Protein AF-A0A835LFU6-F1 (afdb_monomer)

Radius of gyration: 25.29 Å; Cα contacts (8 Å, |Δi|>4): 35; chains: 1; bounding box: 42×40×72 Å

Sequence (136 aa):
MDRARIYAENSIHKRNKQMNTISKSMGSIVNSLESSLTTGNFQKMSETMDQFEKQFVNMEVQAEFMESLMTGSTLLSTPEGDVNSLMQQVADDYGLEVSVGLPQAAGHAIAVASKSNEKVDEDDLSRRLAELKARG

Nearest PDB structures (foldseek):
  6zw5-assembly1_A  TM=5.588E-01  e=9.218E+00  Nostoc punctiforme
  6zvr-assembly1_C  TM=3.240E-01  e=2.590E+00  Nostoc punctiforme
  7o40-assembly1_A  TM=3.004E-01  e=3.339E+00  Synechocystis sp. PCC 6803 substr. Kazusa
  6zw4-assembly1_E  TM=2.868E-01  e=5.207E+00  Nostoc punctiforme
  5i7d-assembly1_A  TM=2.517E-01  e=8.651E+00  Homo sapiens

pLDDT: mean 72.7, std 16.73, range [31.23, 92.0]

InterPro domains:
  IPR005024 Snf7 family [PTHR10476] (4-133)

Solvent-accessible surface area (backbone atoms only — not comparable to full-atom values): 8065 Å² total; per-residue (Å²): 117,68,70,49,52,54,50,50,52,50,54,51,50,51,48,53,55,50,50,55,53,49,54,54,52,51,54,51,47,53,53,52,38,53,53,19,61,76,68,67,35,61,67,59,33,53,56,44,47,57,50,47,52,54,52,50,56,51,47,52,57,50,46,55,53,48,48,55,53,44,53,57,52,41,45,74,63,53,43,66,69,62,52,52,53,49,50,49,52,52,19,62,76,68,70,44,82,75,66,93,63,76,78,72,95,70,87,80,95,75,94,76,80,93,75,82,92,72,86,79,53,70,67,57,56,54,50,52,51,51,52,54,64,72,73,107

Secondary structure (DSSP, 8-state):
-HHHHHHHHHHHHHHHHHHHHHHHHHHHHHHHHHHHHHTT-HHHHHHHHHHHHHHHHHHHHHHHHHHHHHHHHHHHHS-HHHHHHHHHHHHHHTT---------SS---------------HHHHHHHHHHHHH--

Mean predicted aligned error: 16.85 Å

Foldseek 3Di:
DVVLVVVLVVLVVVVVVVVVVLVVVVVVLVVQCVVCVVVVPVVSNVVSVVVVVVSVVVVVVVVVVSVVVNVVSCCVVPPPVNVVVVVVVVCVVVVNPPPVCPDDPDDDDDDDDDDDDDPDPVVNVVVVVVVVVVVD

Organism: NCBI:txid261450

Structure (mmCIF, N/CA/C/O backbone):
data_AF-A0A835LFU6-F1
#
_entry.id   AF-A0A835LFU6-F1
#
loop_
_atom_site.group_PDB
_atom_site.id
_atom_site.type_symbol
_atom_site.label_atom_id
_atom_site.label_alt_id
_atom_site.label_comp_id
_atom_site.label_asym_id
_atom_site.label_entity_id
_atom_site.label_seq_id
_atom_site.pdbx_PDB_ins_code
_atom_site.Cartn_x
_atom_site.Cartn_y
_atom_site.Cartn_z
_atom_site.occupancy
_atom_site.B_iso_or_equiv
_atom_site.auth_seq_id
_atom_site.auth_comp_id
_atom_site.auth_asym_id
_atom_site.auth_atom_id
_atom_site.pdbx_PDB_model_num
ATOM 1 N N . MET A 1 1 ? 21.695 -11.118 -21.540 1.00 59.19 1 MET A N 1
ATOM 2 C CA . MET A 1 1 ? 20.307 -11.620 -21.472 1.00 59.19 1 MET A CA 1
ATOM 3 C C . MET A 1 1 ? 19.909 -12.098 -20.070 1.00 59.19 1 MET A C 1
ATOM 5 O O . MET A 1 1 ? 18.891 -11.631 -19.579 1.00 59.19 1 MET A O 1
ATOM 9 N N . ASP A 1 2 ? 20.703 -12.911 -19.361 1.00 66.94 2 ASP A N 1
ATOM 10 C CA . ASP A 1 2 ? 20.274 -13.470 -18.054 1.00 66.94 2 ASP A CA 1
ATOM 11 C C . ASP A 1 2 ? 20.082 -12.460 -16.913 1.00 66.94 2 ASP A C 1
ATOM 13 O O . ASP A 1 2 ? 19.152 -12.594 -16.123 1.00 66.94 2 ASP A O 1
ATOM 17 N N . ARG A 1 3 ? 20.900 -11.403 -16.827 1.00 67.88 3 ARG A N 1
ATOM 18 C CA . ARG A 1 3 ? 20.785 -10.415 -15.733 1.00 67.88 3 ARG A CA 1
ATOM 19 C C . ARG A 1 3 ? 19.461 -9.640 -15.746 1.00 67.88 3 ARG A C 1
ATOM 21 O O . ARG A 1 3 ? 18.931 -9.349 -14.680 1.00 67.88 3 ARG A O 1
ATOM 28 N N . ALA A 1 4 ? 18.923 -9.336 -16.929 1.00 64.06 4 ALA A N 1
ATOM 29 C CA . ALA A 1 4 ? 17.650 -8.627 -17.073 1.00 64.06 4 ALA A CA 1
ATOM 30 C C . ALA A 1 4 ? 16.459 -9.519 -16.681 1.00 64.06 4 ALA A C 1
ATOM 32 O O . ALA A 1 4 ? 15.581 -9.077 -15.944 1.00 64.06 4 ALA A O 1
ATOM 33 N N . ARG A 1 5 ? 16.480 -10.801 -17.079 1.00 70.00 5 ARG A N 1
ATOM 34 C CA . ARG A 1 5 ? 15.475 -11.793 -16.659 1.00 70.00 5 ARG A CA 1
ATOM 35 C C . ARG A 1 5 ? 15.477 -12.013 -15.148 1.00 70.00 5 ARG A C 1
ATOM 37 O O . ARG A 1 5 ? 14.424 -11.946 -14.530 1.00 70.00 5 ARG A O 1
ATOM 44 N N . ILE A 1 6 ? 16.656 -12.173 -14.545 1.00 76.06 6 ILE A N 1
ATOM 45 C CA . ILE A 1 6 ? 16.799 -12.340 -13.090 1.00 76.06 6 ILE A CA 1
ATOM 46 C C . ILE A 1 6 ? 16.271 -11.111 -12.332 1.00 76.06 6 ILE A C 1
ATOM 48 O O . ILE A 1 6 ? 15.679 -11.249 -11.261 1.00 76.06 6 ILE A O 1
ATOM 52 N N . TYR A 1 7 ? 16.463 -9.898 -12.859 1.00 73.62 7 TYR A N 1
ATOM 53 C CA . TYR A 1 7 ? 15.942 -8.680 -12.232 1.00 73.62 7 TYR A CA 1
ATOM 54 C C . TYR A 1 7 ? 14.410 -8.593 -12.326 1.00 73.62 7 TYR A C 1
ATOM 5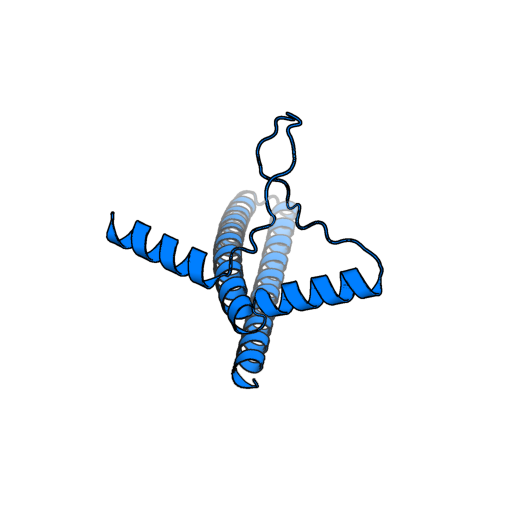6 O O . TYR A 1 7 ? 13.753 -8.282 -11.331 1.00 73.62 7 TYR A O 1
ATOM 64 N N . ALA A 1 8 ? 13.838 -8.934 -13.486 1.00 70.62 8 ALA A N 1
ATOM 65 C CA . ALA A 1 8 ? 12.390 -8.990 -13.691 1.00 70.62 8 ALA A CA 1
ATOM 66 C C . ALA A 1 8 ? 11.718 -10.056 -12.806 1.00 70.62 8 ALA A C 1
ATOM 68 O O . ALA A 1 8 ? 10.702 -9.800 -12.165 1.00 70.62 8 ALA A O 1
ATOM 69 N N . GLU A 1 9 ? 12.312 -11.240 -12.697 1.00 72.75 9 GLU A N 1
ATOM 70 C CA . GLU A 1 9 ? 11.782 -12.322 -11.866 1.00 72.75 9 GLU A CA 1
ATOM 71 C C . GLU A 1 9 ? 11.837 -11.966 -10.371 1.00 72.75 9 GLU A C 1
ATOM 73 O O . GLU A 1 9 ? 10.864 -12.155 -9.636 1.00 72.75 9 GLU A O 1
ATOM 78 N N . ASN A 1 10 ? 12.928 -11.335 -9.925 1.00 77.44 10 ASN A N 1
ATOM 79 C CA . ASN A 1 10 ? 13.044 -10.837 -8.554 1.00 77.44 10 ASN A CA 1
ATOM 80 C C . ASN A 1 10 ? 12.061 -9.700 -8.244 1.00 77.44 10 ASN A C 1
ATOM 82 O O . ASN A 1 10 ? 11.526 -9.653 -7.133 1.00 77.44 10 ASN A O 1
ATOM 86 N N . SER A 1 11 ? 11.796 -8.792 -9.189 1.00 73.62 11 SER A N 1
ATOM 87 C CA . SER A 1 11 ? 10.826 -7.709 -8.987 1.00 73.62 11 SER A CA 1
ATOM 88 C C . SER A 1 11 ? 9.391 -8.246 -8.918 1.00 73.62 11 SER A C 1
ATOM 90 O O . SER A 1 11 ? 8.619 -7.820 -8.056 1.00 73.62 11 SER A O 1
ATOM 92 N N . ILE A 1 12 ? 9.058 -9.261 -9.727 1.00 76.56 12 ILE A N 1
ATOM 93 C CA . ILE A 1 12 ? 7.787 -9.997 -9.646 1.00 76.56 12 ILE A CA 1
ATOM 94 C C . ILE A 1 12 ? 7.646 -10.725 -8.310 1.00 76.56 12 ILE A C 1
ATOM 96 O O . ILE A 1 12 ? 6.616 -10.605 -7.643 1.00 76.56 12 ILE A O 1
ATOM 100 N N . HIS A 1 13 ? 8.690 -11.425 -7.870 1.00 80.31 13 HIS A N 1
ATOM 101 C CA . HIS A 1 13 ? 8.681 -12.116 -6.582 1.00 80.31 13 HIS A CA 1
ATOM 102 C C . HIS A 1 13 ? 8.512 -11.151 -5.405 1.00 80.31 13 HIS A C 1
ATOM 104 O O . HIS A 1 13 ? 7.754 -11.421 -4.469 1.00 80.31 13 HIS A O 1
ATOM 110 N N . LYS A 1 14 ? 9.185 -9.995 -5.458 1.00 78.88 14 LYS A N 1
ATOM 111 C CA . LYS A 1 14 ? 9.070 -8.942 -4.443 1.00 78.88 14 LYS A CA 1
ATOM 112 C C . LYS A 1 14 ? 7.643 -8.390 -4.376 1.00 78.88 14 LYS A C 1
ATOM 114 O O . LYS A 1 14 ? 7.093 -8.310 -3.278 1.00 78.88 14 LYS A O 1
ATOM 119 N N . ARG A 1 15 ? 7.013 -8.122 -5.525 1.00 78.00 15 ARG A N 1
ATOM 120 C CA . ARG A 1 15 ? 5.597 -7.726 -5.607 1.00 78.00 15 ARG A CA 1
ATOM 121 C C . ARG A 1 15 ? 4.667 -8.771 -5.009 1.00 78.00 15 ARG A C 1
ATOM 123 O O . ARG A 1 15 ? 3.834 -8.423 -4.180 1.00 78.00 15 ARG A O 1
ATOM 130 N N . ASN A 1 16 ? 4.825 -10.041 -5.378 1.00 82.06 16 ASN A N 1
ATOM 131 C CA . ASN A 1 16 ? 3.967 -11.115 -4.871 1.00 82.06 16 ASN A CA 1
ATOM 132 C C . ASN A 1 16 ? 4.071 -11.253 -3.344 1.00 82.06 16 ASN A C 1
ATOM 134 O O . ASN A 1 16 ? 3.060 -11.418 -2.662 1.00 82.06 16 ASN A O 1
ATOM 138 N N . LYS A 1 17 ? 5.278 -11.128 -2.775 1.00 83.56 17 LYS A N 1
ATOM 139 C CA . LYS A 1 17 ? 5.476 -11.118 -1.314 1.00 83.56 17 LYS A CA 1
ATOM 140 C C . LYS A 1 17 ? 4.814 -9.922 -0.635 1.00 83.56 17 LYS A C 1
ATOM 142 O O . LYS A 1 17 ? 4.224 -10.080 0.436 1.00 83.56 17 LYS A O 1
ATOM 147 N N . GLN A 1 18 ? 4.919 -8.746 -1.244 1.00 80.56 18 GLN A N 1
ATOM 148 C CA . GLN A 1 18 ? 4.334 -7.520 -0.714 1.00 80.56 18 GLN A CA 1
ATOM 149 C C . GLN A 1 18 ? 2.804 -7.592 -0.747 1.00 80.56 18 GLN A C 1
ATOM 151 O O . GLN A 1 18 ? 2.173 -7.391 0.288 1.00 80.56 18 GLN A O 1
ATOM 156 N N . MET A 1 19 ? 2.224 -8.035 -1.865 1.00 84.19 19 MET A N 1
ATOM 157 C CA . MET A 1 19 ? 0.783 -8.279 -1.991 1.00 84.19 19 MET A CA 1
ATOM 158 C C . MET A 1 19 ? 0.276 -9.317 -0.990 1.00 84.19 19 MET A C 1
ATOM 160 O O . MET A 1 19 ? -0.686 -9.051 -0.280 1.00 84.19 19 MET A O 1
ATOM 164 N N . ASN A 1 20 ? 0.972 -10.445 -0.819 1.00 87.44 20 ASN A N 1
ATOM 165 C CA . ASN A 1 20 ? 0.603 -11.441 0.193 1.00 87.44 20 ASN A CA 1
ATOM 166 C C . ASN A 1 20 ? 0.615 -10.884 1.626 1.00 87.44 20 ASN A C 1
ATOM 168 O O . ASN A 1 20 ? -0.185 -11.303 2.463 1.00 87.44 20 ASN A O 1
ATOM 172 N N . THR A 1 21 ? 1.534 -9.968 1.932 1.00 86.62 21 THR A N 1
ATOM 173 C CA . THR A 1 21 ? 1.598 -9.319 3.250 1.00 86.62 21 THR A CA 1
ATOM 174 C C . THR A 1 21 ? 0.408 -8.382 3.446 1.00 86.62 21 THR A C 1
ATOM 176 O O . THR A 1 21 ? -0.244 -8.427 4.489 1.00 86.62 21 THR A O 1
ATOM 179 N N . ILE A 1 22 ? 0.069 -7.604 2.416 1.00 84.00 22 ILE A N 1
ATOM 180 C CA . ILE A 1 22 ? -1.082 -6.697 2.416 1.00 84.00 22 ILE A CA 1
ATOM 181 C C . ILE A 1 22 ? -2.391 -7.482 2.560 1.00 84.00 22 ILE A C 1
ATOM 183 O O . ILE A 1 22 ? -3.194 -7.160 3.431 1.00 84.00 22 ILE A O 1
ATOM 187 N N . SER A 1 23 ? -2.584 -8.566 1.801 1.00 87.75 23 SER A N 1
ATOM 188 C CA . SER A 1 23 ? -3.792 -9.400 1.88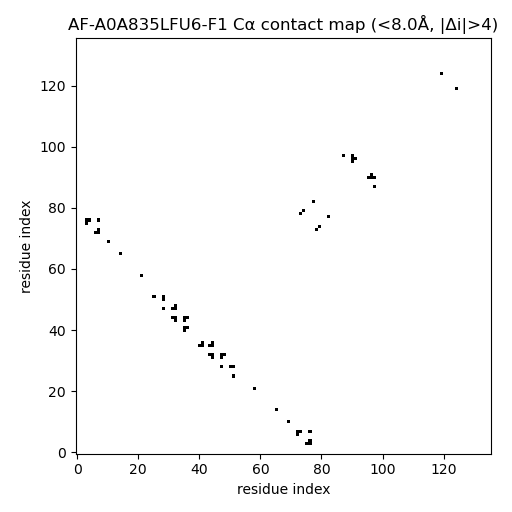8 1.00 87.75 23 SER A CA 1
ATOM 189 C C . SER A 1 23 ? -4.014 -9.972 3.290 1.00 87.75 23 SER A C 1
ATOM 191 O O . SER A 1 23 ? -5.141 -9.984 3.782 1.00 87.75 23 SER A O 1
ATOM 193 N N . LYS A 1 24 ? -2.946 -10.403 3.975 1.00 90.88 24 LYS A N 1
ATOM 194 C CA . LYS A 1 24 ? -3.034 -10.880 5.367 1.00 90.88 24 LYS A CA 1
ATOM 195 C C . LYS A 1 24 ? -3.437 -9.768 6.335 1.00 90.88 24 LYS A C 1
ATOM 197 O O . LYS A 1 24 ? -4.245 -9.995 7.237 1.00 90.88 24 LYS A O 1
ATOM 20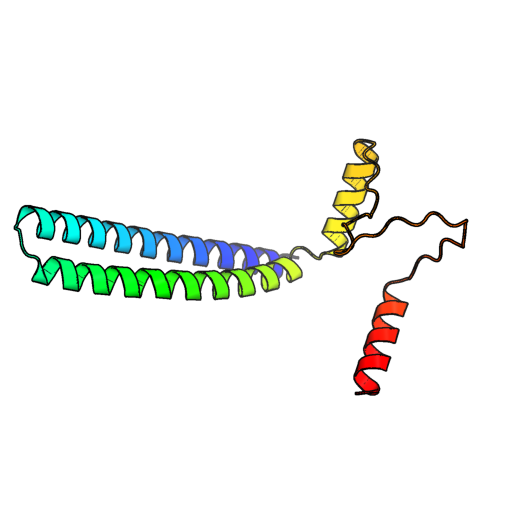2 N N . SER A 1 25 ? -2.877 -8.577 6.145 1.00 87.44 25 SER A N 1
ATOM 203 C CA . SER A 1 25 ? -3.178 -7.408 6.968 1.00 87.44 25 SER A CA 1
ATOM 204 C C . SER A 1 25 ? -4.631 -6.953 6.790 1.00 87.44 25 SER A C 1
ATOM 206 O O . SER A 1 25 ? -5.345 -6.775 7.776 1.00 87.44 25 SER A O 1
ATOM 208 N N . MET A 1 26 ? -5.115 -6.908 5.544 1.00 89.38 26 MET A N 1
ATOM 209 C CA . MET A 1 26 ? -6.522 -6.643 5.221 1.00 89.38 26 MET A CA 1
ATOM 210 C C . MET A 1 26 ? -7.463 -7.674 5.844 1.00 89.38 26 MET A C 1
ATOM 212 O O . MET A 1 26 ? -8.450 -7.294 6.468 1.00 89.38 26 MET A O 1
ATOM 216 N N . GLY A 1 27 ? -7.131 -8.967 5.766 1.00 91.81 27 GLY A N 1
ATOM 217 C CA . GLY A 1 27 ? -7.917 -10.012 6.429 1.00 91.81 27 GLY A CA 1
ATOM 218 C C . GLY A 1 27 ? -8.021 -9.804 7.944 1.00 91.81 27 GLY A C 1
ATOM 219 O O . GLY A 1 27 ? -9.081 -9.991 8.532 1.00 91.81 27 GLY A O 1
ATOM 220 N N . SER A 1 28 ? -6.941 -9.347 8.578 1.00 90.75 28 SER A N 1
ATOM 221 C CA . SER A 1 28 ? -6.914 -9.083 10.022 1.00 90.75 28 SER A CA 1
ATOM 222 C C . SER A 1 28 ? -7.765 -7.865 10.404 1.00 90.75 28 SER A C 1
ATOM 224 O O . SER A 1 28 ? -8.479 -7.907 11.405 1.00 90.75 28 SER A O 1
ATOM 226 N N . ILE A 1 29 ? -7.736 -6.806 9.589 1.00 90.69 29 ILE A N 1
ATOM 227 C CA . ILE A 1 29 ? -8.569 -5.609 9.772 1.00 90.69 29 ILE A CA 1
ATOM 228 C C . ILE A 1 29 ? -10.052 -5.948 9.630 1.00 90.69 29 ILE A C 1
ATOM 230 O O . ILE A 1 29 ? -10.843 -5.545 10.478 1.00 90.69 29 ILE A O 1
ATOM 234 N N . VAL A 1 30 ? -10.428 -6.723 8.607 1.00 91.50 30 VAL A N 1
ATOM 235 C CA . VAL A 1 30 ? -11.823 -7.143 8.389 1.00 91.50 30 VAL A CA 1
ATOM 236 C C . VAL A 1 30 ? -12.339 -7.950 9.582 1.00 91.50 30 VAL A C 1
ATOM 238 O O . VAL A 1 30 ? -13.411 -7.649 10.100 1.00 91.50 30 VAL A O 1
ATOM 241 N N . ASN A 1 31 ? -11.540 -8.887 10.097 1.00 92.00 31 ASN A N 1
ATOM 242 C CA . ASN A 1 31 ? -11.901 -9.658 11.290 1.00 92.00 31 ASN A CA 1
ATOM 243 C C . ASN A 1 31 ? -12.044 -8.767 12.544 1.00 92.00 31 ASN A C 1
ATOM 245 O O . ASN A 1 31 ? -12.954 -8.956 13.352 1.00 92.00 31 ASN A O 1
ATOM 249 N N . SER A 1 32 ? -11.160 -7.775 12.717 1.00 88.81 32 SER A N 1
ATOM 250 C CA . SER A 1 32 ? -11.239 -6.803 13.823 1.00 88.81 32 SER A CA 1
ATOM 251 C C . SER A 1 32 ? -12.490 -5.926 13.723 1.00 88.81 32 SER A C 1
ATOM 253 O O . SER A 1 32 ? -13.144 -5.630 14.730 1.00 88.81 32 SER A O 1
ATOM 255 N N . LEU A 1 33 ? -12.851 -5.540 12.500 1.00 89.75 33 LEU A N 1
ATOM 256 C CA . LEU A 1 33 ? -14.040 -4.755 12.221 1.00 89.75 33 LEU A CA 1
ATOM 257 C C . LEU A 1 33 ? -15.314 -5.551 12.524 1.00 89.75 33 LEU A C 1
ATOM 259 O O . LEU A 1 33 ? -16.190 -5.045 13.221 1.00 89.75 33 LEU A O 1
ATOM 263 N N . GLU A 1 34 ? -15.385 -6.808 12.081 1.00 90.25 34 GLU A N 1
ATOM 264 C CA . GLU A 1 34 ? -16.492 -7.727 12.369 1.00 90.25 34 GLU A CA 1
ATOM 265 C C . GLU A 1 34 ? -16.667 -7.954 13.881 1.00 90.25 34 GLU A C 1
ATOM 267 O O . GLU A 1 34 ? -17.782 -7.890 14.407 1.00 90.25 34 GLU A O 1
ATOM 272 N N . SER A 1 35 ? -15.560 -8.133 14.610 1.00 90.75 35 SER A N 1
ATOM 273 C CA . SER A 1 35 ? -15.566 -8.254 16.074 1.00 90.75 35 SER A CA 1
ATOM 274 C C . SER A 1 35 ? -16.055 -6.973 16.771 1.00 90.75 35 SER A C 1
ATOM 276 O O . SER A 1 35 ? -16.799 -7.021 17.754 1.00 90.75 35 SER A O 1
ATOM 278 N N . SER A 1 36 ? -15.676 -5.804 16.255 1.00 88.94 36 SER A N 1
ATOM 279 C CA . SER A 1 36 ? -16.109 -4.511 16.802 1.00 88.94 36 SER A CA 1
ATOM 280 C C . SER A 1 36 ? -17.595 -4.246 16.533 1.00 88.94 36 SER A C 1
ATOM 282 O O . SER A 1 36 ? -18.296 -3.759 17.419 1.00 88.94 36 SER A O 1
ATOM 284 N N . LEU A 1 37 ? -18.095 -4.639 15.356 1.00 88.81 37 LEU A N 1
ATOM 285 C CA . LEU A 1 37 ? -19.514 -4.588 14.985 1.00 88.81 37 LEU A CA 1
ATOM 286 C C . LEU A 1 37 ? -20.377 -5.491 15.869 1.00 88.81 37 LEU A C 1
ATOM 288 O O . LEU A 1 37 ? -21.396 -5.049 16.394 1.00 88.81 37 LEU A O 1
ATOM 292 N N . THR A 1 38 ? -19.956 -6.739 16.074 1.00 89.38 38 THR A N 1
ATOM 293 C CA . THR A 1 38 ? -20.694 -7.705 16.907 1.00 89.38 38 THR A CA 1
ATOM 294 C C . THR A 1 38 ? -20.738 -7.301 18.377 1.00 89.38 38 THR A C 1
ATOM 296 O O . THR A 1 38 ? -21.735 -7.546 19.053 1.00 89.38 38 THR A O 1
ATOM 299 N N . THR A 1 39 ? -19.686 -6.654 18.880 1.00 89.31 39 THR A N 1
ATOM 300 C CA . THR A 1 39 ? -19.624 -6.172 20.269 1.00 89.31 39 THR A CA 1
ATOM 301 C C . THR A 1 39 ? -20.216 -4.773 20.469 1.00 89.31 39 THR A C 1
ATOM 303 O O . THR A 1 39 ? -20.293 -4.310 21.606 1.00 89.31 39 THR A O 1
ATOM 306 N N . GLY A 1 40 ? -20.631 -4.088 19.394 1.00 88.56 40 GLY A N 1
ATOM 307 C CA . GLY A 1 40 ? -21.125 -2.708 19.450 1.00 88.56 40 GLY A CA 1
ATOM 308 C C . GLY A 1 40 ? -20.060 -1.689 19.877 1.00 88.56 40 GLY A C 1
ATOM 309 O O . GLY A 1 40 ? -20.389 -0.609 20.368 1.00 88.56 40 GLY A O 1
ATOM 310 N N . ASN A 1 41 ? -18.774 -2.022 19.735 1.00 88.44 41 ASN A N 1
ATOM 311 C CA . ASN A 1 41 ? -17.670 -1.157 20.134 1.00 88.44 41 ASN A CA 1
ATOM 312 C C . ASN A 1 41 ? -17.305 -0.185 19.002 1.00 88.44 41 ASN A C 1
ATOM 314 O O . ASN A 1 41 ? -16.364 -0.407 18.239 1.00 88.44 41 ASN A O 1
ATOM 318 N N . PHE A 1 42 ? -18.055 0.914 18.905 1.00 88.62 42 PHE A N 1
ATOM 319 C CA . PHE A 1 42 ? -17.858 1.936 17.871 1.00 88.62 42 PHE A CA 1
ATOM 320 C C . PHE A 1 42 ? -16.501 2.649 17.956 1.00 88.62 42 PHE A C 1
ATOM 322 O O . PHE A 1 42 ? -15.965 3.053 16.929 1.00 88.62 42 PHE A O 1
ATOM 329 N N . GLN A 1 43 ? -15.912 2.753 19.152 1.00 87.38 43 GLN A N 1
ATOM 330 C CA . GLN A 1 43 ? -14.577 3.331 19.335 1.00 87.38 43 GLN A CA 1
ATOM 331 C C . GLN A 1 43 ? -13.515 2.471 18.636 1.00 87.38 43 GLN A C 1
ATOM 333 O O . GLN A 1 43 ? -12.760 2.968 17.804 1.00 87.38 43 GLN A O 1
ATOM 338 N N . LYS A 1 44 ? -13.521 1.155 18.891 1.00 85.69 44 LYS A N 1
ATOM 339 C CA . LYS A 1 44 ? -12.640 0.207 18.192 1.00 85.69 44 LYS A CA 1
ATOM 340 C C . LYS A 1 44 ? -12.935 0.125 16.698 1.00 85.69 44 LYS A C 1
ATOM 342 O O . LYS A 1 44 ? -12.012 -0.079 15.912 1.00 85.69 44 LYS A O 1
ATOM 347 N N . MET A 1 45 ? -14.197 0.288 16.298 1.00 86.19 45 MET A N 1
ATOM 348 C CA . MET A 1 45 ? -14.581 0.351 14.887 1.00 86.19 45 MET A CA 1
ATOM 349 C C . MET A 1 45 ? -13.929 1.553 14.196 1.00 86.19 45 MET A C 1
ATOM 351 O O . MET A 1 45 ? -13.318 1.376 13.147 1.00 86.19 45 MET A O 1
ATOM 355 N N . SER A 1 46 ? -13.992 2.740 14.810 1.00 89.94 46 SER A N 1
ATOM 356 C CA . SER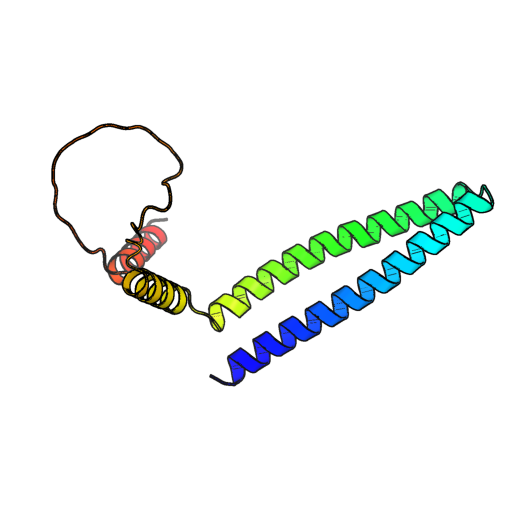 A 1 46 ? -13.333 3.952 14.310 1.00 89.94 46 SER A CA 1
ATOM 357 C C . SER A 1 46 ? -11.817 3.772 14.230 1.00 8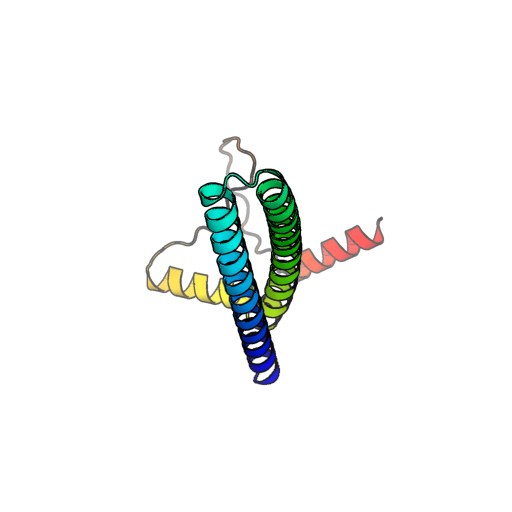9.94 46 SER A C 1
ATOM 359 O O . SER A 1 46 ? -11.227 4.021 13.189 1.00 89.94 46 SER A O 1
ATOM 361 N N . GLU A 1 47 ? -11.184 3.242 15.280 1.00 90.25 47 GLU A N 1
ATOM 362 C CA . GLU A 1 47 ? -9.736 2.981 15.288 1.00 90.25 47 GLU A CA 1
ATOM 363 C C . GLU A 1 47 ? -9.311 1.950 14.227 1.00 90.25 47 GLU A C 1
ATOM 365 O O . GLU A 1 47 ? -8.233 2.055 13.638 1.00 90.25 47 GLU A O 1
ATOM 370 N N . THR A 1 48 ? -10.149 0.939 13.977 1.00 88.62 48 THR A N 1
ATOM 371 C CA . THR A 1 48 ? -9.917 -0.071 12.932 1.00 88.62 48 THR A CA 1
ATOM 372 C C . THR A 1 48 ? -10.102 0.531 11.535 1.00 88.62 48 THR A C 1
ATOM 374 O O . THR A 1 48 ? -9.345 0.194 10.626 1.00 88.62 48 THR A O 1
ATOM 377 N N . MET A 1 49 ? -11.054 1.451 11.363 1.00 89.44 49 MET A N 1
ATOM 378 C CA . MET A 1 49 ? -11.259 2.200 10.118 1.00 89.44 49 MET A CA 1
ATOM 379 C C . MET A 1 49 ? -10.097 3.147 9.816 1.00 89.44 49 MET A C 1
ATOM 381 O O . MET A 1 49 ? -9.581 3.132 8.703 1.00 89.44 49 MET A O 1
ATOM 385 N N . ASP A 1 50 ? -9.584 3.864 10.815 1.00 91.50 50 ASP A N 1
ATOM 386 C CA . ASP A 1 50 ? -8.395 4.708 10.648 1.00 91.50 50 ASP A CA 1
ATOM 387 C C . ASP A 1 50 ? -7.167 3.879 10.226 1.00 91.50 50 ASP A C 1
ATOM 389 O O . ASP A 1 50 ? -6.307 4.332 9.464 1.00 91.50 50 ASP A O 1
ATOM 393 N N . GLN A 1 51 ? -7.050 2.644 10.728 1.00 88.44 51 GLN A N 1
ATOM 394 C CA . GLN A 1 51 ? -6.006 1.709 10.298 1.00 88.44 51 GLN A CA 1
ATOM 395 C C . GLN A 1 51 ? -6.235 1.204 8.874 1.00 88.44 51 GLN A C 1
ATOM 397 O O . GLN A 1 51 ? -5.266 1.084 8.121 1.00 88.44 51 GLN A O 1
ATOM 402 N N . PHE A 1 52 ? -7.485 0.928 8.500 1.00 87.69 52 PHE A N 1
ATOM 403 C CA . PHE A 1 52 ? -7.850 0.555 7.138 1.00 87.69 52 PHE A CA 1
ATOM 404 C C . PHE A 1 52 ? -7.460 1.650 6.142 1.00 87.69 52 PHE A C 1
ATOM 406 O O . PHE A 1 52 ? -6.736 1.360 5.193 1.00 87.69 52 PHE A O 1
ATOM 413 N N . GLU A 1 53 ? -7.835 2.906 6.400 1.00 89.44 53 GLU A N 1
ATOM 414 C CA . GLU A 1 53 ? -7.488 4.042 5.538 1.00 89.44 53 GLU A CA 1
ATOM 415 C C . GLU A 1 53 ? -5.975 4.196 5.380 1.00 89.44 53 GLU A C 1
ATOM 417 O O . GLU A 1 53 ? -5.468 4.288 4.263 1.00 89.44 53 GLU A O 1
ATOM 422 N N . LYS A 1 54 ? -5.221 4.142 6.485 1.00 89.56 54 LYS A N 1
ATOM 423 C CA . LYS A 1 54 ? -3.753 4.229 6.433 1.00 89.56 54 LYS A CA 1
ATOM 424 C C . LYS A 1 54 ? -3.137 3.119 5.592 1.00 89.56 54 LYS A C 1
ATOM 426 O O . LYS A 1 54 ? -2.193 3.376 4.847 1.00 89.56 54 LYS A O 1
ATOM 431 N N . GLN A 1 55 ? -3.625 1.888 5.726 1.00 85.31 55 GLN A N 1
ATOM 432 C CA . GLN A 1 55 ? -3.104 0.770 4.943 1.00 85.31 55 GLN A CA 1
ATOM 433 C C . GLN A 1 55 ? -3.507 0.852 3.472 1.00 85.31 55 GLN A C 1
ATOM 435 O O . GLN A 1 55 ? -2.694 0.520 2.612 1.00 85.31 55 GLN A O 1
ATOM 440 N N . PHE A 1 56 ? -4.715 1.331 3.183 1.00 83.69 56 PHE A N 1
ATOM 441 C CA . PHE A 1 56 ? -5.214 1.500 1.825 1.00 83.69 56 PHE A CA 1
ATOM 442 C C . PHE A 1 56 ? -4.456 2.602 1.072 1.00 83.69 56 PHE A C 1
ATOM 444 O O . PHE A 1 56 ? -3.904 2.343 0.008 1.00 83.69 56 PHE A O 1
ATOM 451 N N . VAL A 1 57 ? -4.295 3.784 1.673 1.00 86.69 57 VAL A N 1
ATOM 452 C CA . VAL A 1 57 ? -3.526 4.891 1.075 1.00 86.69 57 VAL A CA 1
ATOM 453 C C . VAL A 1 57 ? -2.061 4.498 0.867 1.00 86.69 57 VAL A C 1
ATOM 455 O O . VAL A 1 57 ? -1.465 4.789 -0.167 1.00 86.69 57 VAL A O 1
ATOM 458 N N . ASN A 1 58 ? -1.456 3.797 1.830 1.00 85.75 58 ASN A N 1
ATOM 459 C CA . ASN A 1 58 ? -0.079 3.327 1.680 1.00 85.75 58 ASN A CA 1
ATOM 460 C C . ASN A 1 58 ? 0.045 2.304 0.539 1.00 85.75 58 ASN A C 1
ATOM 462 O O . ASN A 1 58 ? 1.022 2.330 -0.205 1.00 85.75 58 ASN A O 1
ATOM 466 N N . MET A 1 59 ? -0.957 1.437 0.368 1.00 83.62 59 MET A N 1
ATOM 467 C CA . MET A 1 59 ? -1.006 0.492 -0.743 1.00 83.62 59 MET A CA 1
ATOM 468 C C . MET A 1 59 ? -1.094 1.205 -2.092 1.00 83.62 59 MET A C 1
ATOM 470 O O . MET A 1 59 ? -0.376 0.803 -3.000 1.00 83.62 59 MET A O 1
ATOM 474 N N . GLU A 1 60 ? -1.913 2.246 -2.229 1.00 83.25 60 GLU A N 1
ATOM 475 C CA . GLU A 1 60 ? -2.019 3.007 -3.482 1.00 83.25 60 GLU A CA 1
ATOM 476 C C . GLU A 1 60 ? -0.688 3.668 -3.849 1.00 83.25 60 GLU A C 1
ATOM 478 O O . GLU A 1 60 ? -0.172 3.454 -4.944 1.00 83.25 60 GLU A O 1
ATOM 483 N N . VAL A 1 61 ? -0.053 4.357 -2.897 1.00 85.69 61 VAL A N 1
ATOM 484 C CA . VAL A 1 61 ? 1.259 4.990 -3.120 1.00 85.69 61 VAL A CA 1
ATOM 485 C C . VAL A 1 61 ? 2.334 3.949 -3.455 1.00 85.69 61 VAL A C 1
ATOM 487 O O . VAL A 1 61 ? 3.181 4.163 -4.325 1.00 85.69 61 VAL A O 1
ATOM 490 N N . GLN A 1 62 ? 2.319 2.794 -2.782 1.00 78.12 62 GLN A N 1
ATOM 491 C CA . GLN A 1 62 ? 3.241 1.699 -3.089 1.00 78.12 62 GLN A CA 1
ATOM 492 C C . GLN A 1 62 ? 2.954 1.055 -4.447 1.00 78.12 62 GLN A C 1
ATOM 494 O O . GLN A 1 62 ? 3.902 0.639 -5.112 1.00 78.12 62 GLN A O 1
ATOM 499 N N . ALA A 1 63 ? 1.688 0.948 -4.854 1.00 79.31 63 ALA A N 1
ATOM 500 C CA . ALA A 1 63 ? 1.293 0.398 -6.142 1.00 79.31 63 ALA A CA 1
ATOM 501 C C . ALA A 1 63 ? 1.751 1.310 -7.281 1.00 79.31 63 ALA A C 1
ATOM 503 O O . ALA A 1 63 ? 2.419 0.814 -8.180 1.00 79.31 63 ALA A O 1
ATOM 504 N N . GLU A 1 64 ? 1.523 2.623 -7.189 1.00 81.00 64 GLU A N 1
ATOM 505 C CA . GLU A 1 64 ? 2.017 3.596 -8.172 1.00 81.00 64 GLU A CA 1
ATOM 506 C C . GLU A 1 64 ? 3.547 3.577 -8.280 1.00 81.00 64 GLU A C 1
ATOM 508 O O . GLU A 1 64 ? 4.112 3.522 -9.375 1.00 81.00 64 GLU A O 1
ATOM 513 N N . PHE A 1 65 ? 4.251 3.571 -7.141 1.00 74.81 65 PHE A N 1
ATOM 514 C CA . PHE A 1 65 ? 5.712 3.517 -7.147 1.00 74.81 65 PHE A CA 1
ATOM 515 C C . PHE A 1 65 ? 6.226 2.196 -7.732 1.00 74.81 65 PHE A C 1
ATOM 517 O O . PHE A 1 65 ? 7.199 2.173 -8.488 1.00 74.81 65 PHE A O 1
ATOM 524 N N . MET A 1 66 ? 5.575 1.079 -7.402 1.00 73.62 66 MET A N 1
ATOM 525 C CA . MET A 1 66 ? 5.969 -0.231 -7.905 1.00 73.62 66 MET A CA 1
ATOM 526 C C . MET A 1 66 ? 5.605 -0.421 -9.380 1.00 73.62 66 MET A C 1
ATOM 528 O O . MET A 1 66 ? 6.382 -1.058 -10.086 1.00 73.62 66 MET A O 1
ATOM 532 N N . GLU A 1 67 ? 4.500 0.152 -9.857 1.00 77.69 67 GLU A N 1
ATOM 533 C CA . GLU A 1 67 ? 4.144 0.226 -11.275 1.00 77.69 67 GLU A CA 1
ATOM 534 C C . GLU A 1 67 ? 5.198 1.028 -12.033 1.00 77.69 67 GLU A C 1
ATOM 536 O O . GLU A 1 67 ? 5.792 0.504 -12.964 1.00 77.69 67 GLU A O 1
ATOM 541 N N . SER A 1 68 ? 5.560 2.222 -11.561 1.00 76.50 68 SER A N 1
ATOM 542 C CA . SER A 1 68 ? 6.615 3.041 -12.171 1.00 76.50 68 SER A CA 1
ATOM 543 C C . SER 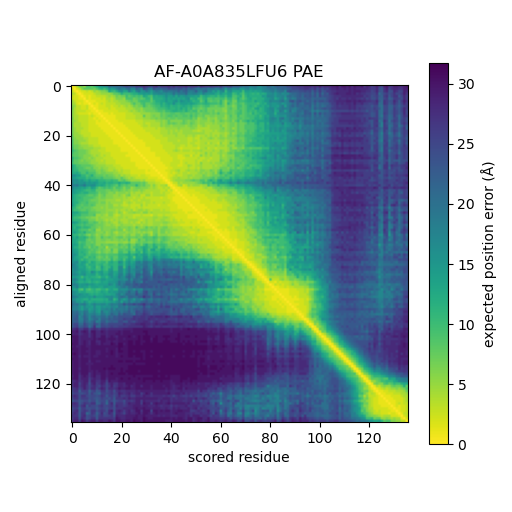A 1 68 ? 7.964 2.302 -12.265 1.00 76.50 68 SER A C 1
ATOM 545 O O . SER A 1 68 ? 8.602 2.267 -13.324 1.00 76.50 68 SER A O 1
ATOM 547 N N . LEU A 1 69 ? 8.378 1.616 -11.190 1.00 66.06 69 LEU A N 1
ATOM 548 C CA . LEU A 1 69 ? 9.593 0.791 -11.187 1.00 66.06 69 LEU A CA 1
ATOM 549 C C . LEU A 1 69 ? 9.484 -0.446 -12.088 1.00 66.06 69 LEU A C 1
ATOM 551 O O . LEU A 1 69 ? 10.475 -0.859 -12.696 1.00 66.06 69 LEU A O 1
ATOM 555 N N . MET A 1 70 ? 8.304 -1.058 -12.171 1.00 68.69 70 MET A N 1
ATOM 556 C CA . MET A 1 70 ? 8.056 -2.180 -13.068 1.00 68.69 70 MET A CA 1
ATOM 557 C C . MET A 1 70 ? 8.075 -1.757 -14.520 1.00 68.69 70 MET A C 1
ATOM 559 O O . MET A 1 70 ? 8.680 -2.471 -15.307 1.00 68.69 70 MET A O 1
ATOM 563 N N . THR A 1 71 ? 7.455 -0.639 -14.884 1.00 67.81 71 THR A N 1
ATOM 564 C CA . THR A 1 71 ? 7.464 -0.118 -16.250 1.00 67.81 71 THR A CA 1
ATOM 565 C C . THR A 1 71 ? 8.899 0.185 -16.661 1.00 67.81 71 THR A C 1
ATOM 567 O O . THR A 1 71 ? 9.344 -0.301 -17.693 1.00 67.81 71 THR A O 1
ATOM 570 N N . GLY A 1 72 ? 9.693 0.830 -15.797 1.00 65.31 72 GLY A N 1
ATOM 571 C CA . GLY A 1 72 ? 11.127 1.043 -16.037 1.00 65.31 72 GLY A CA 1
ATOM 572 C C . GLY A 1 72 ? 11.944 -0.252 -16.177 1.00 65.31 72 GLY A C 1
ATOM 573 O O . GLY A 1 72 ? 12.785 -0.372 -17.067 1.00 65.31 72 GLY A O 1
ATOM 574 N N . SER A 1 73 ? 11.692 -1.258 -15.334 1.00 61.81 73 SER A N 1
ATOM 575 C CA . SER A 1 73 ? 12.384 -2.556 -15.408 1.00 61.81 73 SER A CA 1
ATOM 576 C C . SER A 1 73 ? 11.906 -3.437 -16.572 1.00 61.81 73 SER A C 1
ATOM 578 O O . SER A 1 73 ? 12.674 -4.260 -17.079 1.00 61.81 73 SER A O 1
ATOM 580 N N . THR A 1 74 ? 10.642 -3.306 -16.970 1.00 63.28 74 THR A N 1
ATOM 581 C CA . THR A 1 74 ? 10.038 -4.018 -18.101 1.00 63.28 74 THR A CA 1
ATOM 582 C C . THR A 1 74 ? 10.536 -3.407 -19.400 1.00 63.28 74 THR A C 1
ATOM 584 O O . THR A 1 74 ? 10.985 -4.164 -20.245 1.00 63.28 74 THR A O 1
ATOM 587 N N . LEU A 1 75 ? 10.629 -2.076 -19.504 1.00 60.50 75 LEU A N 1
ATOM 588 C CA . LEU A 1 75 ? 11.270 -1.380 -20.629 1.00 60.50 75 LEU A CA 1
ATOM 589 C C . LEU A 1 75 ? 12.699 -1.880 -20.892 1.00 60.50 75 LEU A C 1
ATOM 591 O O . LEU A 1 75 ? 13.105 -2.029 -22.038 1.00 60.50 75 LEU A O 1
ATOM 595 N N . LEU A 1 76 ? 13.463 -2.188 -19.837 1.00 64.94 76 LEU A N 1
ATOM 596 C CA . LEU A 1 76 ? 14.832 -2.692 -19.983 1.00 64.94 76 LEU A CA 1
ATOM 597 C C . LEU A 1 76 ? 14.909 -4.159 -20.449 1.00 64.94 76 LEU A C 1
ATOM 599 O O . LEU A 1 76 ? 15.911 -4.568 -21.032 1.00 64.94 76 LEU A O 1
ATOM 603 N N . SER A 1 77 ? 13.898 -4.975 -20.143 1.00 63.28 77 SER A N 1
ATOM 604 C CA . SER A 1 77 ? 13.883 -6.416 -20.459 1.00 63.28 77 SER A CA 1
ATOM 605 C C . SER A 1 77 ? 13.014 -6.774 -21.664 1.00 63.28 77 SER A C 1
ATOM 607 O O . SER A 1 77 ? 13.193 -7.843 -22.241 1.00 63.28 77 SER A O 1
ATOM 609 N N . THR A 1 78 ? 12.102 -5.880 -22.032 1.00 68.50 78 THR A N 1
ATOM 610 C CA . THR A 1 78 ? 11.175 -5.951 -23.158 1.00 68.50 78 THR A CA 1
ATOM 611 C C . THR A 1 78 ? 11.183 -4.574 -23.833 1.00 68.50 78 THR A C 1
ATOM 613 O O . THR A 1 78 ? 10.341 -3.730 -23.517 1.00 68.50 78 THR A O 1
ATOM 616 N N . PRO A 1 79 ? 12.184 -4.299 -24.690 1.00 69.50 79 PRO A N 1
ATOM 617 C CA . PRO A 1 79 ? 12.273 -3.041 -25.419 1.00 69.50 79 PRO A CA 1
ATOM 618 C C . PRO A 1 79 ? 11.032 -2.814 -26.282 1.00 69.50 79 PRO A C 1
ATOM 620 O O . PRO A 1 79 ? 10.497 -3.746 -26.880 1.00 69.50 79 PRO A O 1
ATOM 623 N N . GLU A 1 80 ? 10.600 -1.563 -26.392 1.00 69.44 80 GLU A N 1
ATOM 624 C CA . GLU A 1 80 ? 9.413 -1.195 -27.172 1.00 69.44 80 GLU A CA 1
ATOM 625 C C . GLU A 1 80 ? 9.555 -1.567 -28.659 1.00 69.44 80 GLU A C 1
ATOM 627 O O . GLU A 1 80 ? 8.608 -2.061 -29.269 1.00 69.44 80 GLU A O 1
ATOM 632 N N . GLY A 1 81 ? 10.764 -1.443 -29.220 1.00 76.88 81 GLY A N 1
ATOM 633 C CA . GLY A 1 81 ? 11.067 -1.867 -30.590 1.00 76.88 81 GLY A CA 1
ATOM 634 C C . GLY A 1 81 ? 10.859 -3.368 -30.831 1.00 76.88 81 GLY A C 1
ATOM 635 O O . GLY A 1 81 ? 10.294 -3.747 -31.857 1.00 76.88 81 GLY A O 1
ATOM 636 N N . ASP A 1 82 ? 11.228 -4.217 -29.865 1.00 76.88 82 ASP A N 1
ATOM 637 C CA . ASP A 1 82 ? 11.043 -5.672 -29.963 1.00 76.88 82 ASP A CA 1
ATOM 638 C C . ASP A 1 82 ? 9.549 -6.038 -29.926 1.00 76.88 82 ASP A C 1
ATOM 640 O O . ASP A 1 82 ? 9.102 -6.931 -30.649 1.00 76.88 82 ASP A O 1
ATOM 644 N N . VAL A 1 83 ? 8.754 -5.316 -29.126 1.00 80.06 83 VAL A N 1
ATOM 645 C CA . VAL A 1 83 ? 7.291 -5.485 -29.066 1.00 80.06 83 VAL A CA 1
ATOM 646 C C . VAL A 1 83 ? 6.630 -5.012 -30.354 1.00 80.06 83 VAL A C 1
ATOM 648 O O . VAL A 1 83 ? 5.772 -5.716 -30.879 1.00 80.06 83 VAL A O 1
ATOM 651 N N . ASN A 1 84 ? 7.038 -3.859 -30.887 1.00 78.69 84 ASN A N 1
ATOM 652 C CA . ASN A 1 84 ? 6.502 -3.323 -32.137 1.00 78.69 84 ASN A CA 1
ATOM 653 C C . ASN A 1 84 ? 6.816 -4.237 -33.325 1.00 78.69 84 ASN A C 1
ATOM 655 O O . ASN A 1 84 ? 5.931 -4.506 -34.136 1.00 78.69 84 ASN A O 1
ATOM 659 N N . SER A 1 85 ? 8.037 -4.776 -33.397 1.00 82.00 85 SER A N 1
ATOM 660 C CA . SER A 1 85 ? 8.411 -5.743 -34.432 1.00 82.00 85 SER A CA 1
ATOM 661 C C . SER A 1 85 ? 7.604 -7.038 -34.317 1.00 82.00 85 SER A C 1
ATOM 663 O O . SER A 1 85 ? 7.108 -7.531 -35.329 1.00 82.00 85 SER A O 1
ATOM 665 N N . LEU A 1 86 ? 7.408 -7.558 -33.100 1.00 83.19 86 LEU A N 1
ATOM 666 C CA . LEU A 1 86 ? 6.575 -8.739 -32.875 1.00 83.19 86 LEU A CA 1
ATOM 667 C C . LEU A 1 86 ? 5.103 -8.474 -33.220 1.00 83.19 86 LEU A C 1
ATOM 669 O O . LEU A 1 86 ? 4.461 -9.325 -33.829 1.00 83.19 86 LEU A O 1
ATOM 673 N N . MET A 1 87 ? 4.568 -7.300 -32.867 1.00 82.38 87 MET A N 1
ATOM 674 C CA . MET A 1 87 ? 3.205 -6.908 -33.232 1.00 82.38 87 MET A CA 1
ATOM 675 C C . MET A 1 87 ? 3.031 -6.856 -34.746 1.00 82.38 87 MET A C 1
ATOM 677 O O . MET A 1 87 ? 2.024 -7.346 -35.241 1.00 82.38 87 MET A O 1
ATOM 681 N N . GLN A 1 88 ? 4.006 -6.308 -35.472 1.00 80.50 88 GLN A N 1
ATOM 682 C CA . GLN A 1 88 ? 3.971 -6.236 -36.930 1.00 80.50 88 GLN A CA 1
ATOM 683 C C . GLN A 1 88 ? 4.089 -7.624 -37.574 1.00 80.50 88 GLN A C 1
ATOM 685 O O . GLN A 1 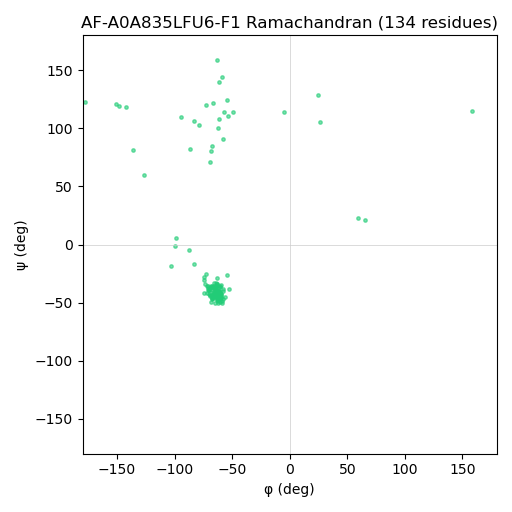88 ? 3.341 -7.933 -38.491 1.00 80.50 88 GLN A O 1
ATOM 690 N N . GLN A 1 89 ? 4.930 -8.507 -37.032 1.00 81.62 89 GLN A N 1
ATOM 691 C CA . GLN A 1 89 ? 5.018 -9.892 -37.498 1.00 81.62 89 GLN A CA 1
ATOM 692 C C . GLN A 1 89 ? 3.706 -10.662 -37.277 1.00 81.62 89 GLN A C 1
ATOM 694 O O . GLN A 1 89 ? 3.237 -11.357 -38.171 1.00 81.62 89 GLN A O 1
ATOM 699 N N . VAL A 1 90 ? 3.082 -10.523 -36.101 1.00 81.06 90 VAL A N 1
ATOM 700 C CA . VAL A 1 90 ? 1.779 -11.146 -35.811 1.00 81.06 90 VAL A CA 1
ATOM 701 C C . VAL A 1 90 ? 0.674 -10.527 -36.672 1.00 81.06 90 VAL A C 1
ATOM 703 O O . VAL A 1 90 ? -0.228 -11.226 -37.119 1.00 81.06 90 VAL A O 1
ATOM 706 N N . ALA A 1 91 ? 0.736 -9.226 -36.933 1.00 79.81 91 ALA A N 1
ATOM 707 C CA . ALA A 1 91 ? -0.185 -8.539 -37.827 1.00 79.81 91 ALA A CA 1
ATOM 708 C C . ALA A 1 91 ? -0.123 -9.108 -39.251 1.00 79.81 91 ALA A C 1
ATOM 710 O O . ALA A 1 91 ? -1.153 -9.502 -39.801 1.00 79.81 91 ALA A O 1
ATOM 711 N N . ASP A 1 92 ? 1.089 -9.244 -39.791 1.00 80.69 92 ASP A N 1
ATOM 712 C CA . ASP A 1 92 ? 1.342 -9.819 -41.110 1.00 80.69 92 ASP A CA 1
ATOM 713 C C . ASP A 1 92 ? 0.910 -11.299 -41.175 1.00 80.69 92 ASP A C 1
ATOM 715 O O . ASP A 1 92 ? 0.236 -11.700 -42.127 1.00 80.69 92 ASP A O 1
ATOM 719 N N . ASP A 1 93 ? 1.207 -12.097 -40.138 1.00 78.69 93 ASP A N 1
ATOM 720 C CA . ASP A 1 93 ? 0.844 -13.524 -40.052 1.00 78.69 93 ASP A CA 1
ATOM 721 C C . ASP A 1 93 ? -0.677 -13.757 -40.036 1.00 78.69 93 ASP A C 1
ATOM 723 O O . ASP A 1 93 ? -1.169 -14.752 -40.575 1.00 78.69 93 ASP A O 1
ATOM 727 N N . TYR A 1 94 ? -1.439 -12.845 -39.427 1.00 76.50 94 TYR A N 1
ATOM 728 C CA . TYR A 1 94 ? -2.900 -12.930 -39.345 1.00 76.50 94 TYR A CA 1
ATOM 729 C C . TYR A 1 94 ? -3.619 -12.077 -40.401 1.00 76.50 94 TYR A C 1
ATOM 731 O O . TYR A 1 94 ? -4.850 -11.999 -40.386 1.00 76.50 94 TYR A O 1
ATOM 739 N N . GLY A 1 95 ? -2.880 -11.452 -41.328 1.00 68.81 95 GLY A N 1
ATOM 740 C CA . GLY A 1 95 ? -3.440 -10.560 -42.348 1.00 68.81 95 GLY A CA 1
ATOM 741 C C . GLY A 1 95 ? -4.187 -9.357 -41.761 1.00 68.81 95 GLY A C 1
ATOM 742 O O . GLY A 1 95 ? -5.073 -8.797 -42.409 1.00 68.81 95 GLY A O 1
ATOM 743 N N . LEU A 1 96 ? -3.871 -8.988 -40.519 1.00 72.50 96 LEU A N 1
ATOM 744 C CA . LEU A 1 96 ? -4.364 -7.788 -39.865 1.00 72.50 96 LEU A CA 1
ATOM 745 C C . LEU A 1 96 ? -3.461 -6.646 -40.324 1.00 72.50 96 LEU A C 1
ATOM 747 O O . LEU A 1 96 ? -2.329 -6.551 -39.870 1.00 72.50 96 LEU A O 1
ATOM 751 N N . GLU A 1 97 ? -3.931 -5.756 -41.199 1.00 59.41 97 GLU A N 1
ATOM 752 C CA . GLU A 1 97 ? -3.217 -4.493 -41.405 1.00 59.41 97 GLU A CA 1
ATOM 753 C C . GLU A 1 97 ? -3.232 -3.729 -40.075 1.00 59.41 97 GLU A C 1
ATOM 755 O O . GLU A 1 97 ? -4.225 -3.082 -39.724 1.00 59.41 97 GLU A O 1
ATOM 760 N N . VAL A 1 98 ? -2.126 -3.788 -39.322 1.00 55.38 98 VAL A N 1
ATOM 761 C CA . VAL A 1 98 ? -1.847 -2.824 -38.255 1.00 55.38 98 VAL A CA 1
ATOM 762 C C . VAL A 1 98 ? -1.581 -1.506 -38.957 1.00 55.38 98 VAL A C 1
ATOM 764 O O . VAL A 1 98 ? -0.455 -1.085 -39.211 1.00 55.38 98 VAL A O 1
ATOM 767 N N . SER A 1 99 ? -2.685 -0.864 -39.328 1.00 51.47 99 SER A N 1
ATOM 768 C CA . SER A 1 99 ? -2.718 0.552 -39.611 1.00 51.47 99 SER A CA 1
ATOM 769 C C . SER A 1 99 ? -2.128 1.178 -38.362 1.00 51.47 99 SER A C 1
ATOM 771 O O . SER A 1 99 ? -2.727 1.086 -37.288 1.00 51.47 99 SER A O 1
ATOM 773 N N . VAL A 1 100 ? -0.931 1.746 -38.467 1.00 51.53 100 VAL A N 1
ATOM 774 C CA . VAL A 1 100 ? -0.323 2.553 -37.410 1.00 51.53 100 VAL A CA 1
ATOM 775 C C . VAL A 1 100 ? -1.145 3.841 -37.319 1.00 51.53 100 VAL A C 1
ATOM 777 O O . VAL A 1 100 ? -0.772 4.908 -37.785 1.00 51.53 100 VAL A O 1
ATOM 780 N N . GLY A 1 101 ? -2.355 3.676 -36.805 1.00 47.50 101 GLY A N 1
ATOM 781 C CA . GLY A 1 101 ? -3.384 4.650 -36.537 1.00 47.50 101 GLY A CA 1
ATOM 782 C C . GLY A 1 101 ? -3.766 4.468 -35.081 1.00 47.50 101 GLY A C 1
ATOM 783 O O . GLY A 1 101 ? -4.915 4.172 -34.763 1.00 47.50 101 GLY A O 1
ATOM 784 N N . LEU A 1 102 ? -2.787 4.634 -34.184 1.00 41.62 102 LEU A N 1
ATOM 785 C CA . LEU A 1 102 ? -3.137 5.107 -32.853 1.00 41.62 102 LEU A CA 1
ATOM 786 C C . LEU A 1 102 ? -3.928 6.407 -33.072 1.00 41.62 102 LEU A C 1
ATOM 788 O O . LEU A 1 102 ? -3.428 7.294 -33.771 1.00 41.62 102 LEU A O 1
ATOM 792 N N . PRO A 1 103 ? -5.161 6.527 -32.553 1.00 40.03 103 PRO A N 1
ATOM 793 C CA . PRO A 1 103 ? -5.938 7.738 -32.707 1.00 40.03 103 PRO A CA 1
ATOM 794 C C . PRO A 1 103 ? -5.137 8.901 -32.134 1.00 40.03 103 PRO A C 1
ATOM 796 O O . PRO A 1 103 ? -4.887 8.992 -30.932 1.00 40.03 103 PRO A O 1
ATOM 799 N N . GLN A 1 104 ? -4.753 9.806 -33.027 1.00 41.19 104 GLN A N 1
ATOM 800 C CA . GLN A 1 104 ? -4.451 11.175 -32.678 1.00 41.19 104 GLN A CA 1
ATOM 801 C C . GLN A 1 104 ? -5.625 11.685 -31.836 1.00 41.19 104 GLN A C 1
ATOM 803 O O . GLN A 1 104 ? -6.761 11.775 -32.310 1.00 41.19 104 GLN A O 1
ATOM 808 N N . ALA A 1 105 ? -5.360 11.972 -30.563 1.00 41.41 105 ALA A N 1
ATOM 809 C CA . ALA A 1 105 ? -6.306 12.638 -29.687 1.00 41.41 105 ALA A CA 1
ATOM 810 C C . ALA A 1 105 ? -6.508 14.079 -30.180 1.00 41.41 105 ALA A C 1
ATOM 812 O O . ALA A 1 105 ? -5.812 14.990 -29.750 1.00 41.41 105 ALA A O 1
ATOM 813 N N . ALA A 1 106 ? -7.410 14.240 -31.147 1.00 37.50 106 ALA A N 1
ATOM 814 C CA . ALA A 1 106 ? -8.323 15.361 -31.376 1.00 37.50 106 ALA A CA 1
ATOM 815 C C . ALA A 1 106 ? -8.732 15.339 -32.852 1.00 37.50 106 ALA A C 1
ATOM 817 O O . ALA A 1 106 ? -7.909 15.512 -33.749 1.00 37.50 106 ALA A O 1
ATOM 818 N N . GLY A 1 107 ? -10.020 15.095 -33.094 1.00 42.69 107 GLY A N 1
ATOM 819 C CA . GLY A 1 107 ? -10.583 15.018 -34.433 1.00 42.69 107 GLY A CA 1
ATOM 820 C C . GLY A 1 107 ? -10.486 16.328 -35.211 1.00 42.69 107 GLY A C 1
ATOM 821 O O . GLY A 1 107 ? -10.358 17.402 -34.633 1.00 42.69 107 GLY A O 1
ATOM 822 N N . HIS A 1 108 ? -10.562 16.209 -36.532 1.00 32.19 108 HIS A N 1
ATOM 823 C CA . HIS A 1 108 ? -11.548 16.838 -37.417 1.00 32.19 108 HIS A CA 1
ATOM 824 C C . HIS A 1 108 ? -11.235 16.344 -38.834 1.00 32.19 108 HIS A C 1
ATOM 826 O O . HIS A 1 108 ? -10.117 16.473 -39.326 1.00 32.19 108 HIS A O 1
ATOM 832 N N . ALA A 1 109 ? -12.223 15.730 -39.478 1.00 44.47 109 ALA A N 1
ATOM 833 C CA . ALA A 1 109 ? -12.119 15.262 -40.849 1.00 44.47 109 ALA A CA 1
ATOM 834 C C . ALA A 1 109 ? -11.983 16.449 -41.815 1.00 44.47 109 ALA A C 1
ATOM 836 O O . ALA A 1 109 ? -12.889 17.276 -41.881 1.00 44.47 109 ALA A O 1
ATOM 837 N N . ILE A 1 110 ? -10.905 16.493 -42.606 1.00 31.23 110 ILE A N 1
ATOM 838 C CA . ILE A 1 110 ? -10.866 17.200 -43.894 1.00 31.23 110 ILE A CA 1
ATOM 839 C C . ILE A 1 110 ? -10.034 16.358 -44.869 1.00 31.23 110 ILE A C 1
ATOM 841 O O . ILE A 1 110 ? -8.854 16.103 -44.645 1.00 31.23 110 ILE A O 1
ATOM 845 N N . ALA A 1 111 ? -10.665 15.914 -45.953 1.00 49.22 111 ALA A N 1
ATOM 846 C CA . ALA A 1 111 ? -10.021 15.199 -47.045 1.00 49.22 111 ALA A CA 1
ATOM 847 C C . ALA A 1 111 ? -9.159 16.152 -47.885 1.00 49.22 111 ALA A C 1
ATOM 849 O O . ALA A 1 111 ? -9.727 17.057 -48.488 1.00 49.22 111 ALA A O 1
ATOM 850 N N . VAL A 1 112 ? -7.840 15.930 -47.999 1.00 31.59 112 VAL A N 1
ATOM 851 C CA . VAL A 1 112 ? -7.023 16.483 -49.100 1.00 31.59 112 VAL A CA 1
ATOM 852 C C . VAL A 1 112 ? -5.819 15.581 -49.420 1.00 31.59 112 VAL A C 1
ATOM 854 O O . VAL A 1 112 ? -4.977 15.326 -48.570 1.00 31.59 112 VAL A O 1
ATOM 857 N N . ALA A 1 113 ? -5.793 15.141 -50.681 1.00 35.22 113 ALA A N 1
ATOM 858 C CA . ALA A 1 113 ? -4.686 14.770 -51.569 1.00 35.22 113 ALA A CA 1
ATOM 859 C C . ALA A 1 113 ? -3.321 14.304 -51.010 1.00 35.22 113 ALA A C 1
ATOM 861 O O . ALA A 1 113 ? -2.619 15.010 -50.293 1.00 35.22 113 ALA A O 1
ATOM 862 N N . SER A 1 114 ? -2.906 13.154 -51.552 1.00 43.53 114 SER A N 1
ATOM 863 C CA . SER A 1 114 ? -1.542 12.668 -51.788 1.00 43.53 114 SER A CA 1
ATOM 864 C C . SER A 1 114 ? -0.400 13.647 -51.479 1.00 43.53 114 SER A C 1
ATOM 866 O O . SER A 1 114 ? -0.174 14.595 -52.230 1.00 43.53 114 SER A O 1
ATOM 868 N N . LYS A 1 115 ? 0.420 13.323 -50.474 1.00 32.94 115 LYS A N 1
ATOM 869 C CA . LYS A 1 115 ? 1.827 13.740 -50.423 1.00 32.94 115 LYS A CA 1
ATOM 870 C C . LYS A 1 115 ? 2.676 12.695 -49.700 1.00 32.94 115 LYS A C 1
ATOM 872 O O . LYS A 1 115 ? 2.411 12.363 -48.555 1.00 32.94 115 LYS A O 1
ATOM 877 N N . SER A 1 116 ? 3.640 12.176 -50.462 1.00 32.34 116 SER A N 1
ATOM 878 C CA . SER A 1 116 ? 4.916 11.562 -50.071 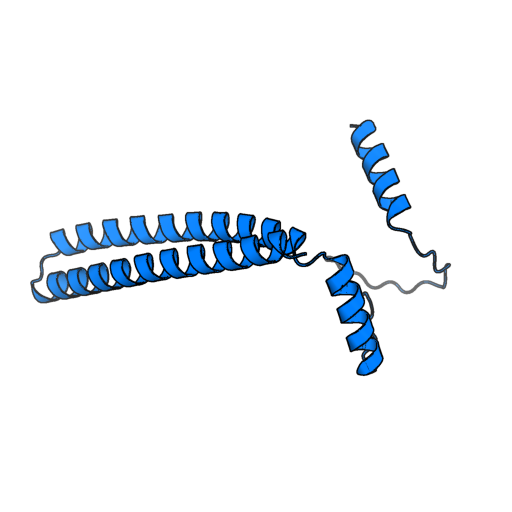1.00 32.34 116 SER A CA 1
ATOM 879 C C . SER A 1 116 ? 5.000 10.918 -48.684 1.00 32.34 116 SER A C 1
ATOM 881 O O . SER A 1 116 ? 5.175 11.584 -47.670 1.00 32.34 116 SER A O 1
ATOM 883 N N . ASN A 1 117 ? 4.992 9.588 -48.717 1.00 39.78 117 ASN A N 1
ATOM 884 C CA . ASN A 1 117 ? 5.482 8.685 -47.689 1.00 39.78 117 ASN A CA 1
ATOM 885 C C . ASN A 1 117 ? 6.973 8.965 -47.400 1.00 39.78 117 ASN A C 1
ATOM 887 O O . ASN A 1 117 ? 7.841 8.405 -48.068 1.00 39.78 117 ASN A O 1
ATOM 891 N N . GLU A 1 118 ? 7.283 9.845 -46.449 1.00 43.25 118 GLU A N 1
ATOM 892 C CA . GLU A 1 118 ? 8.619 9.915 -45.852 1.00 43.25 118 GLU A CA 1
ATOM 893 C C . GLU A 1 118 ? 8.618 9.072 -44.579 1.00 43.25 118 GLU A C 1
ATOM 895 O O . GLU A 1 118 ? 7.978 9.408 -43.583 1.00 43.25 118 GLU A O 1
ATOM 900 N N . LYS A 1 119 ? 9.325 7.940 -44.640 1.00 46.78 119 LYS A N 1
ATOM 901 C CA . LYS A 1 119 ? 9.705 7.171 -43.458 1.00 46.78 119 LYS A CA 1
ATOM 902 C C . LYS A 1 119 ? 10.594 8.077 -42.606 1.00 46.78 119 LYS A C 1
ATOM 904 O O . LYS A 1 119 ? 11.712 8.380 -43.009 1.00 46.78 119 LYS A O 1
ATOM 909 N N . VAL A 1 120 ? 10.078 8.559 -41.482 1.00 50.00 120 VAL A N 1
ATOM 910 C CA . VAL A 1 120 ? 10.878 9.315 -40.516 1.00 50.00 120 VAL A CA 1
ATOM 911 C C . VAL A 1 120 ? 11.673 8.292 -39.710 1.00 50.00 120 VAL A C 1
ATOM 913 O O . VAL A 1 120 ? 11.105 7.608 -38.862 1.00 50.00 120 VAL A O 1
ATOM 916 N N . ASP A 1 121 ? 12.960 8.146 -40.021 1.00 53.56 121 ASP A N 1
ATOM 917 C CA . ASP A 1 121 ? 13.885 7.324 -39.237 1.00 53.56 121 ASP A CA 1
ATOM 918 C C . ASP A 1 121 ? 13.990 7.870 -37.799 1.00 53.56 121 ASP A C 1
ATOM 920 O O . ASP A 1 121 ? 14.039 9.085 -37.586 1.00 53.56 121 ASP A O 1
ATOM 924 N N . GLU A 1 122 ? 14.042 6.984 -36.797 1.00 53.34 122 GLU A N 1
ATOM 925 C CA . GLU A 1 122 ? 14.142 7.347 -35.367 1.00 53.34 122 GLU A CA 1
ATOM 926 C C . GLU A 1 122 ? 15.336 8.269 -35.051 1.00 53.34 122 GLU A C 1
ATOM 928 O O . GLU A 1 122 ? 15.289 9.073 -34.110 1.00 53.34 122 GLU A O 1
ATOM 933 N N . ASP A 1 123 ? 16.387 8.213 -35.871 1.00 61.75 123 ASP A N 1
ATOM 934 C CA . ASP A 1 123 ? 17.549 9.097 -35.781 1.00 61.75 123 ASP A CA 1
ATOM 935 C C . ASP A 1 123 ? 17.187 10.573 -36.032 1.00 61.75 123 ASP A C 1
ATOM 937 O O . ASP A 1 123 ? 17.744 11.469 -35.390 1.00 61.75 123 ASP A O 1
ATOM 941 N N . ASP A 1 124 ? 16.217 10.854 -36.911 1.00 74.50 124 ASP A N 1
ATOM 942 C CA . ASP A 1 124 ? 15.752 12.217 -37.199 1.00 74.50 124 ASP A CA 1
ATOM 943 C C . ASP A 1 124 ? 14.955 12.788 -36.015 1.00 74.50 124 ASP A C 1
ATOM 945 O O . ASP A 1 124 ? 15.150 13.936 -35.610 1.00 74.50 124 ASP A O 1
ATOM 949 N N . LEU A 1 125 ? 14.125 11.966 -35.365 1.00 71.81 125 LEU A N 1
ATOM 950 C CA . LEU A 1 125 ? 13.402 12.364 -34.151 1.00 71.81 125 LEU A CA 1
ATOM 951 C C . LEU A 1 125 ? 14.361 12.641 -32.989 1.00 71.81 125 LEU A C 1
ATOM 953 O O . LEU A 1 125 ? 14.232 13.662 -32.310 1.00 71.81 125 LEU A O 1
ATOM 957 N N . SER A 1 126 ? 15.359 11.776 -32.806 1.00 76.75 126 SER A N 1
ATOM 958 C CA . SER A 1 126 ? 16.400 11.927 -31.785 1.00 76.75 126 SER A CA 1
ATOM 959 C C . SER A 1 126 ? 17.203 13.215 -31.985 1.00 76.75 126 SER A C 1
ATOM 961 O O . SER A 1 126 ? 17.471 13.954 -31.031 1.00 76.75 126 SER A O 1
ATOM 963 N N . ARG A 1 127 ? 17.521 13.540 -33.242 1.00 79.25 127 ARG A N 1
ATOM 964 C CA . ARG A 1 127 ? 18.211 14.776 -33.618 1.00 79.25 127 ARG A CA 1
ATOM 965 C C . ARG A 1 127 ? 17.351 16.019 -33.380 1.00 79.25 127 ARG A C 1
ATOM 967 O O . ARG A 1 127 ? 17.829 16.977 -32.774 1.00 79.25 127 ARG A O 1
ATOM 974 N N . ARG A 1 128 ? 16.078 15.993 -33.781 1.00 78.50 128 ARG A N 1
ATOM 975 C CA . ARG A 1 128 ? 15.130 17.102 -33.563 1.00 78.50 128 ARG A CA 1
ATOM 976 C C . ARG A 1 128 ? 14.870 17.355 -32.076 1.00 78.50 128 ARG A C 1
ATOM 978 O O . ARG A 1 128 ? 14.769 18.509 -31.661 1.00 78.50 128 ARG A O 1
ATOM 985 N N . LEU A 1 129 ? 14.811 16.301 -31.258 1.00 79.38 129 LEU A N 1
ATOM 986 C CA . LEU A 1 129 ? 14.676 16.414 -29.803 1.00 79.38 129 LEU A CA 1
ATOM 987 C C . LEU A 1 129 ? 15.915 17.067 -29.174 1.00 79.38 129 LEU A C 1
ATOM 989 O O . LEU A 1 129 ? 15.784 17.949 -28.323 1.00 79.38 129 LEU A O 1
ATOM 993 N N . ALA A 1 130 ? 17.115 16.663 -29.601 1.00 80.69 130 ALA A N 1
ATOM 994 C CA . ALA A 1 130 ? 18.365 17.253 -29.131 1.00 80.69 130 ALA A CA 1
ATOM 995 C C . ALA A 1 130 ? 18.459 18.747 -29.485 1.00 80.69 130 ALA A C 1
ATOM 997 O O . ALA A 1 130 ? 18.831 19.554 -28.633 1.00 80.69 130 ALA A O 1
ATOM 998 N N . GLU A 1 131 ? 18.055 19.130 -30.699 1.00 83.25 131 GLU A N 1
ATOM 999 C CA . GLU A 1 131 ? 18.001 20.534 -31.125 1.00 83.25 131 GLU A CA 1
ATOM 1000 C C . GLU A 1 131 ? 16.985 21.354 -30.316 1.00 83.25 131 GLU A C 1
ATOM 1002 O O . GLU A 1 131 ? 17.291 22.470 -29.900 1.00 83.25 131 GLU A O 1
ATOM 1007 N N . LEU A 1 132 ? 15.803 20.803 -30.020 1.00 77.69 132 LEU A N 1
ATOM 1008 C CA . LEU A 1 132 ? 14.807 21.453 -29.157 1.00 77.69 132 LEU A CA 1
ATOM 1009 C C . LEU A 1 132 ? 15.310 21.642 -27.723 1.00 77.69 132 LEU A C 1
ATOM 1011 O O . LEU A 1 132 ? 15.085 22.695 -27.131 1.00 77.69 132 LEU A O 1
ATOM 1015 N N . LYS A 1 133 ? 16.025 20.651 -27.185 1.00 78.94 133 LYS A N 1
ATOM 1016 C CA . LYS A 1 133 ? 16.590 20.692 -25.831 1.00 78.94 133 LYS A CA 1
ATOM 1017 C C . LYS A 1 133 ? 17.788 21.635 -25.709 1.00 78.94 133 LYS A C 1
ATOM 1019 O O . LYS A 1 133 ? 18.060 22.115 -24.619 1.00 78.94 133 LYS A O 1
ATOM 1024 N N . ALA A 1 134 ? 18.496 21.893 -26.807 1.00 77.81 134 ALA A N 1
ATOM 1025 C CA . ALA A 1 134 ? 19.583 22.869 -26.868 1.00 77.81 134 ALA A CA 1
ATOM 1026 C C . ALA A 1 134 ? 19.091 24.312 -27.088 1.00 77.81 134 ALA A C 1
ATOM 1028 O O . ALA A 1 134 ? 19.8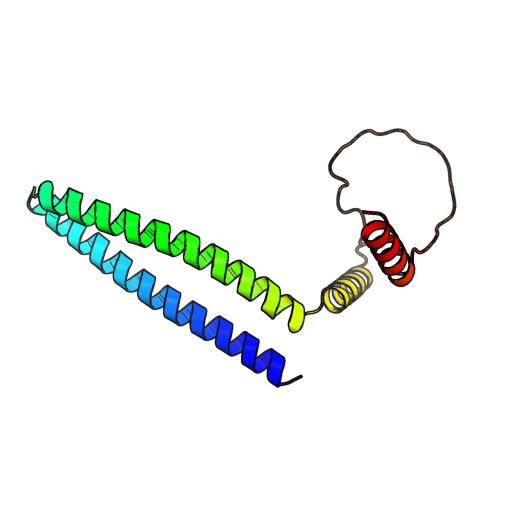56 25.256 -26.897 1.00 77.81 134 ALA A O 1
ATOM 1029 N N . ARG A 1 135 ? 17.836 24.488 -27.527 1.00 72.12 135 ARG A N 1
ATOM 1030 C CA . ARG A 1 135 ? 17.225 25.796 -27.814 1.00 72.12 135 ARG A CA 1
ATOM 1031 C C . ARG A 1 135 ? 16.324 26.320 -26.687 1.00 72.12 135 ARG A C 1
ATOM 1033 O O . ARG A 1 135 ? 15.762 27.404 -26.842 1.00 72.12 135 ARG A O 1
ATOM 1040 N N . GLY A 1 136 ? 16.165 25.560 -25.604 1.00 48.75 136 GLY A N 1
ATOM 1041 C CA . GLY A 1 136 ? 15.550 25.988 -24.342 1.00 48.75 136 GLY A CA 1
ATOM 1042 C C . GLY A 1 136 ? 16.608 26.131 -23.262 1.00 48.75 136 GLY A C 1
ATOM 1043 O O . GLY A 1 136 ? 16.457 27.056 -22.438 1.00 48.75 136 GLY A O 1
#